Protein AF-A0A532DKD3-F1 (afdb_monomer)

pLDDT: mean 82.53, std 11.74, range [44.09, 94.5]

Mean predicted aligned error: 6.75 Å

Radius of gyration: 16.81 Å; Cα contacts (8 Å, |Δi|>4): 22; chains: 1; bounding box: 40×16×44 Å

Secondary structure (DSSP, 8-state):
-HHHHHHHHHHHHHHHHHHHHHHHHHHHHHHHH-HHHHHHHHHSHHHHHHHHHHHHHHHHHHHHHHHHHT---

Sequence (73 aa):
MKAKVQALSMEAKASAVIIGALPFVVAFLVYLTSPNYIMPLFITSTGHLILGCSGIWMSMGVLVMRKMMNFEV

Structure (mmCIF, N/CA/C/O backbone):
data_AF-A0A532DKD3-F1
#
_entry.id   AF-A0A532DKD3-F1
#
loop_
_atom_site.group_PDB
_atom_site.id
_atom_site.type_symbol
_atom_site.label_atom_id
_atom_site.label_alt_id
_atom_site.label_comp_id
_atom_site.label_asym_id
_atom_site.label_entity_id
_atom_site.label_seq_id
_atom_site.pdbx_PDB_ins_code
_atom_site.Cartn_x
_atom_site.Cartn_y
_atom_site.Cartn_z
_atom_site.occupancy
_atom_site.B_iso_or_equiv
_atom_site.auth_seq_id
_atom_site.auth_comp_id
_atom_site.auth_asym_id
_atom_site.auth_atom_id
_atom_site.pdbx_PDB_model_num
ATOM 1 N N . MET A 1 1 ? -25.985 4.793 26.772 1.00 61.59 1 MET A N 1
ATOM 2 C CA . MET A 1 1 ? -24.509 4.640 26.761 1.00 61.59 1 MET A CA 1
ATOM 3 C C . MET A 1 1 ? -24.022 3.710 25.642 1.00 61.59 1 MET A C 1
ATOM 5 O O . MET A 1 1 ? -23.253 4.191 24.823 1.00 61.59 1 MET A O 1
ATOM 9 N N . LYS A 1 2 ? -24.513 2.459 25.506 1.00 60.53 2 LYS A N 1
ATOM 10 C CA . LYS A 1 2 ? -24.130 1.528 24.408 1.00 60.53 2 LYS A CA 1
ATOM 11 C C . LYS A 1 2 ? -24.243 2.110 22.988 1.00 60.53 2 LYS A C 1
ATOM 13 O O . LYS A 1 2 ? -23.280 2.045 22.241 1.00 60.53 2 LYS A O 1
ATOM 18 N N . ALA A 1 3 ? -25.363 2.755 22.644 1.00 66.06 3 ALA A N 1
ATOM 19 C CA . ALA A 1 3 ? -25.547 3.367 21.320 1.00 66.06 3 ALA A CA 1
ATOM 20 C C . ALA A 1 3 ? -24.543 4.501 21.021 1.00 66.06 3 ALA A C 1
ATOM 22 O O . ALA A 1 3 ? -24.134 4.682 19.882 1.00 66.06 3 ALA A O 1
ATOM 23 N N . LYS A 1 4 ? -24.096 5.234 22.053 1.00 62.09 4 LYS A N 1
ATOM 24 C CA . LYS A 1 4 ? -23.121 6.329 21.921 1.00 62.09 4 LYS A CA 1
ATOM 25 C C . LYS A 1 4 ? -21.702 5.794 21.697 1.00 62.09 4 LYS A C 1
ATOM 27 O O . LYS A 1 4 ? -20.979 6.317 20.862 1.00 62.09 4 LYS A O 1
ATOM 32 N N . VAL A 1 5 ? -21.335 4.713 22.391 1.00 64.62 5 VAL A N 1
ATOM 33 C CA . VAL A 1 5 ? -20.063 3.993 22.184 1.00 64.62 5 VAL A CA 1
ATOM 34 C C . VAL A 1 5 ? -20.026 3.332 20.803 1.00 64.62 5 VAL A C 1
ATOM 36 O O . VAL A 1 5 ? -19.012 3.385 20.114 1.00 64.62 5 VAL A O 1
ATOM 39 N N . GLN A 1 6 ? -21.150 2.770 20.357 1.00 64.94 6 GLN A N 1
ATOM 40 C CA . GLN A 1 6 ? -21.264 2.169 19.032 1.00 64.94 6 GLN A CA 1
ATOM 41 C C . GLN A 1 6 ? -21.181 3.221 17.915 1.00 64.94 6 GLN A C 1
ATOM 43 O O . GLN A 1 6 ? -20.484 2.992 16.933 1.00 64.94 6 GLN A O 1
ATOM 48 N N . ALA A 1 7 ? -21.806 4.392 18.086 1.00 67.69 7 ALA A N 1
ATOM 49 C CA . ALA A 1 7 ? -21.687 5.507 17.145 1.00 67.69 7 ALA A CA 1
ATOM 50 C C . ALA A 1 7 ? -20.236 6.009 17.016 1.00 67.69 7 ALA A C 1
ATOM 52 O O . ALA A 1 7 ? -19.733 6.132 15.903 1.00 67.69 7 ALA A O 1
ATOM 53 N N . LEU A 1 8 ? -19.529 6.191 18.138 1.00 69.69 8 LEU A N 1
ATOM 54 C CA . LEU A 1 8 ? -18.113 6.589 18.137 1.00 69.69 8 LEU A CA 1
ATOM 55 C C . LEU A 1 8 ? -17.200 5.519 17.509 1.00 69.69 8 LEU A C 1
ATOM 57 O O . LEU A 1 8 ? -16.258 5.842 16.788 1.00 69.69 8 LEU A O 1
ATOM 61 N N . SER A 1 9 ? -17.497 4.232 17.725 1.00 69.38 9 SER A N 1
ATOM 62 C CA . SER A 1 9 ? -16.792 3.131 17.054 1.00 69.38 9 SER A CA 1
ATOM 63 C C . SER A 1 9 ? -17.000 3.170 15.534 1.00 69.38 9 SER A C 1
ATOM 65 O O . SER A 1 9 ? -16.053 2.944 14.784 1.00 69.38 9 SER A O 1
ATOM 67 N N . MET A 1 10 ? -18.203 3.505 15.056 1.00 74.56 10 MET A N 1
ATOM 68 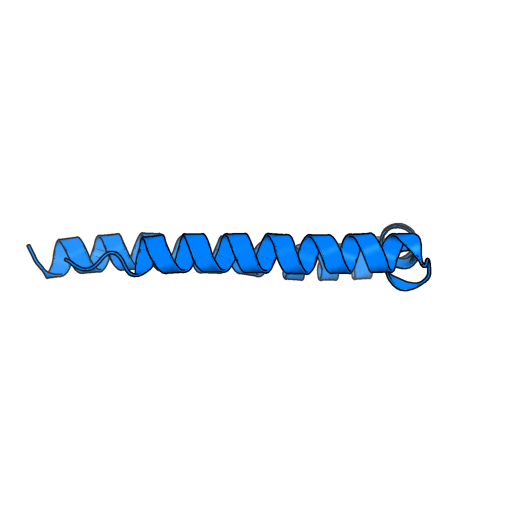C CA . MET A 1 10 ? -18.499 3.583 13.619 1.00 74.56 10 MET A CA 1
ATOM 69 C C . MET A 1 10 ? -17.729 4.700 12.902 1.00 74.56 10 MET A C 1
ATOM 71 O O . MET A 1 10 ? -17.260 4.478 11.786 1.00 74.56 10 MET A O 1
ATOM 75 N N . GLU A 1 11 ? -17.526 5.855 13.536 1.00 74.38 11 GLU A N 1
ATOM 76 C CA . GLU A 1 11 ? -16.713 6.949 12.975 1.00 74.38 11 GLU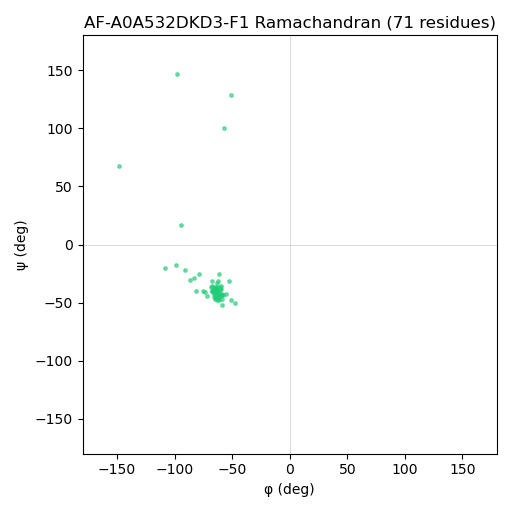 A CA 1
ATOM 77 C C . GLU A 1 11 ? -15.237 6.550 12.820 1.00 74.38 11 GLU A C 1
ATOM 79 O O . GLU A 1 11 ? -14.622 6.781 11.770 1.00 74.38 11 GLU A O 1
ATOM 84 N N . ALA A 1 12 ? -14.680 5.879 13.834 1.00 73.62 12 ALA A N 1
ATOM 85 C CA . ALA A 1 12 ? -13.313 5.365 13.792 1.00 73.62 12 ALA A CA 1
ATOM 86 C C . ALA A 1 12 ? -13.141 4.290 12.703 1.00 73.62 12 ALA A C 1
ATOM 88 O O . ALA A 1 12 ? -12.150 4.300 11.969 1.00 73.62 12 ALA A O 1
ATOM 89 N N . LYS A 1 13 ? -14.130 3.398 12.539 1.00 78.00 13 LYS A N 1
ATOM 90 C CA . LYS A 1 13 ? -14.127 2.383 11.472 1.00 78.00 13 LYS A CA 1
ATOM 91 C C . LYS A 1 13 ? -14.194 3.008 10.078 1.00 78.00 13 LYS A C 1
ATOM 93 O O . LYS A 1 13 ? -13.429 2.604 9.206 1.00 78.00 13 LYS A O 1
ATOM 98 N N . ALA A 1 14 ? -15.069 3.991 9.865 1.00 82.00 14 ALA A N 1
ATOM 99 C CA . ALA A 1 14 ? -15.186 4.674 8.577 1.00 82.00 14 ALA A CA 1
ATOM 100 C C . ALA A 1 14 ? -13.875 5.383 8.194 1.00 82.00 14 ALA A C 1
ATOM 102 O O . ALA A 1 14 ? -13.396 5.239 7.070 1.00 82.00 14 ALA A O 1
ATOM 103 N N . SER A 1 15 ? -13.246 6.064 9.155 1.00 83.06 15 SER A N 1
ATOM 104 C CA . SER A 1 15 ? -11.966 6.754 8.946 1.00 83.06 15 SER A CA 1
ATOM 105 C C . SER A 1 15 ? -10.836 5.783 8.586 1.00 83.06 15 SER A C 1
ATOM 107 O O . SER A 1 15 ? -10.074 6.037 7.654 1.00 83.06 15 SER A O 1
ATOM 109 N N . ALA A 1 16 ? -10.759 4.631 9.260 1.00 82.38 16 ALA A N 1
ATOM 110 C CA . ALA A 1 16 ? -9.766 3.600 8.958 1.00 82.38 16 ALA A CA 1
ATOM 111 C C . ALA A 1 16 ? -9.927 3.015 7.543 1.00 82.38 16 ALA A C 1
ATOM 113 O O . ALA A 1 16 ? -8.931 2.764 6.863 1.00 82.38 16 ALA A O 1
ATOM 114 N N . VAL A 1 17 ? -11.167 2.841 7.069 1.00 83.44 17 VAL A N 1
ATOM 115 C CA . VAL A 1 17 ? -11.443 2.378 5.697 1.00 83.44 17 VAL A CA 1
ATOM 116 C C . VAL A 1 17 ? -10.988 3.411 4.666 1.00 83.44 17 VAL A C 1
ATOM 118 O O . VAL A 1 17 ? -10.353 3.042 3.679 1.00 83.44 17 VAL A O 1
ATOM 121 N N . ILE A 1 18 ? -11.245 4.699 4.909 1.00 88.06 18 ILE A N 1
ATOM 122 C CA . ILE A 1 18 ? -10.802 5.785 4.021 1.00 88.06 18 ILE A CA 1
ATOM 123 C C . ILE A 1 18 ? -9.269 5.811 3.925 1.00 88.06 18 ILE A C 1
ATOM 125 O O . ILE A 1 18 ? -8.720 5.838 2.822 1.00 88.06 18 ILE A O 1
ATOM 129 N N . ILE A 1 19 ? -8.574 5.738 5.064 1.00 87.88 19 ILE A N 1
ATOM 130 C CA . ILE A 1 19 ? -7.103 5.716 5.119 1.00 87.88 19 ILE A CA 1
ATOM 131 C C . ILE A 1 19 ? -6.542 4.470 4.422 1.00 87.88 19 ILE A C 1
ATOM 133 O O . ILE A 1 19 ? -5.557 4.569 3.695 1.00 87.88 19 ILE A O 1
ATOM 137 N N . GLY A 1 20 ? -7.177 3.309 4.595 1.00 86.31 20 GLY A N 1
ATOM 138 C CA . GLY A 1 20 ? -6.764 2.071 3.932 1.00 86.31 20 GLY A CA 1
ATOM 139 C C . GLY A 1 20 ? -6.956 2.086 2.412 1.00 86.31 20 GLY A C 1
ATOM 140 O O . GLY A 1 20 ? -6.170 1.471 1.697 1.00 86.31 20 GLY A O 1
ATOM 141 N N . ALA A 1 21 ? -7.970 2.793 1.904 1.00 89.44 21 ALA A N 1
ATOM 142 C CA . ALA A 1 21 ? -8.265 2.874 0.471 1.00 89.44 21 ALA A CA 1
ATOM 143 C C . ALA A 1 21 ? -7.426 3.933 -0.271 1.00 89.44 21 ALA A C 1
ATOM 145 O O . ALA A 1 21 ? -7.138 3.775 -1.460 1.00 89.44 21 ALA A O 1
ATOM 146 N N . LEU A 1 22 ? -7.015 4.997 0.426 1.00 91.00 22 LEU A N 1
ATOM 147 C CA . LEU A 1 22 ? -6.265 6.135 -0.120 1.00 91.00 22 LEU A CA 1
ATOM 148 C C . LEU A 1 22 ? -5.058 5.745 -1.000 1.00 91.00 22 LEU A C 1
ATOM 150 O O . LEU A 1 22 ? -4.988 6.235 -2.127 1.00 91.00 22 LEU A O 1
ATOM 154 N N . PRO A 1 23 ? -4.140 4.855 -0.571 1.00 88.69 23 PRO A N 1
ATOM 155 C CA . PRO A 1 23 ? -2.961 4.489 -1.359 1.00 88.69 23 PRO A CA 1
ATOM 156 C C . PRO A 1 23 ? -3.311 3.888 -2.724 1.00 88.69 23 PRO A C 1
ATOM 158 O O .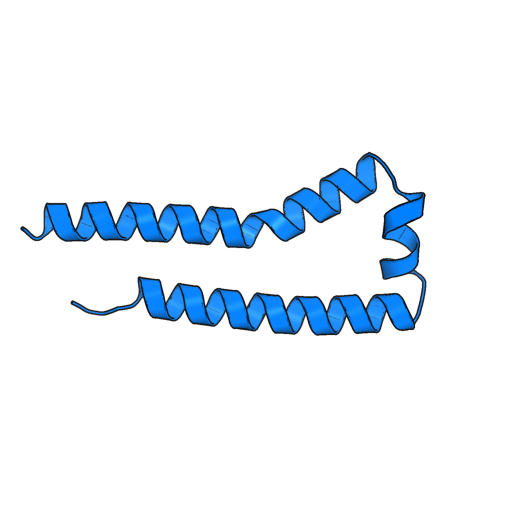 PRO A 1 23 ? -2.662 4.195 -3.721 1.00 88.69 23 PRO A O 1
ATOM 161 N N . PHE A 1 24 ? -4.368 3.074 -2.786 1.00 90.25 24 PHE A N 1
ATOM 162 C CA . PHE A 1 24 ? -4.819 2.434 -4.022 1.00 90.25 24 PHE A CA 1
ATOM 163 C C . PHE A 1 24 ? -5.454 3.437 -4.980 1.00 90.25 24 PHE A C 1
ATOM 165 O O . PHE A 1 24 ? -5.149 3.434 -6.172 1.00 90.25 24 PHE A O 1
ATOM 172 N N . VAL A 1 25 ? -6.310 4.318 -4.455 1.00 93.75 25 VAL A N 1
ATOM 173 C CA . VAL A 1 25 ? -6.957 5.369 -5.251 1.00 93.75 25 VAL A CA 1
ATOM 174 C C . VAL A 1 25 ? -5.909 6.333 -5.798 1.00 93.75 25 VAL A C 1
ATOM 176 O O . VAL A 1 25 ? -5.932 6.651 -6.984 1.00 93.75 25 VAL A O 1
ATOM 179 N N . VAL A 1 26 ? -4.954 6.756 -4.966 1.00 92.50 26 VAL A N 1
ATOM 180 C CA . VAL A 1 26 ? -3.862 7.643 -5.385 1.00 92.50 26 VAL A CA 1
ATOM 181 C C . VAL A 1 26 ? -2.984 6.965 -6.434 1.00 92.50 26 VAL A C 1
ATOM 183 O O . VAL A 1 26 ? -2.720 7.573 -7.467 1.00 92.50 26 VAL A O 1
ATOM 186 N N . ALA A 1 27 ? -2.587 5.705 -6.237 1.00 90.38 27 ALA A N 1
ATOM 187 C CA . ALA A 1 27 ? -1.805 4.970 -7.232 1.00 90.38 27 ALA A CA 1
ATOM 188 C C . ALA A 1 27 ? -2.537 4.874 -8.581 1.00 90.38 27 ALA A C 1
ATOM 190 O O . ALA A 1 27 ? -1.934 5.108 -9.628 1.00 90.38 27 ALA A O 1
ATOM 191 N N . PHE A 1 28 ? -3.844 4.599 -8.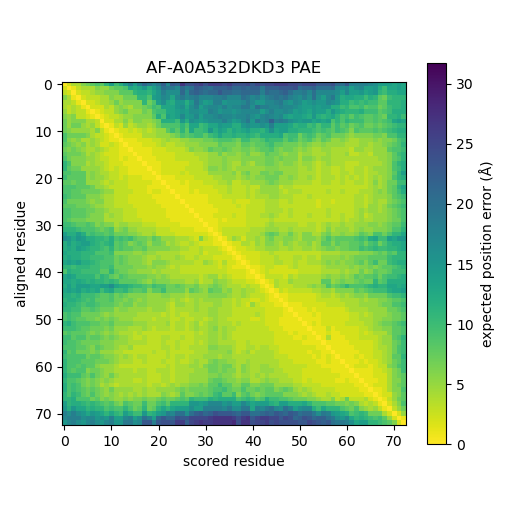563 1.00 91.75 28 PHE A N 1
ATOM 192 C CA . PHE A 1 28 ? -4.665 4.543 -9.772 1.00 91.75 28 PHE A CA 1
ATOM 193 C C . PHE A 1 28 ? -4.789 5.910 -10.464 1.00 91.75 28 PHE A C 1
ATOM 195 O O . PHE A 1 28 ? -4.604 6.015 -11.676 1.00 91.75 28 PHE A O 1
ATOM 202 N N . LEU A 1 29 ? -5.043 6.978 -9.704 1.00 94.50 29 LEU A N 1
ATOM 203 C CA . LEU A 1 29 ? -5.124 8.337 -10.247 1.00 94.50 29 LEU A CA 1
ATOM 204 C C . LEU A 1 29 ? -3.790 8.796 -10.842 1.00 94.50 29 LEU A C 1
ATOM 206 O O . LEU A 1 29 ? -3.774 9.382 -11.923 1.00 94.50 29 LEU A O 1
ATOM 210 N N . VAL A 1 30 ? -2.670 8.510 -10.176 1.00 92.44 30 VAL A N 1
ATOM 211 C CA . VAL A 1 30 ? -1.326 8.842 -10.674 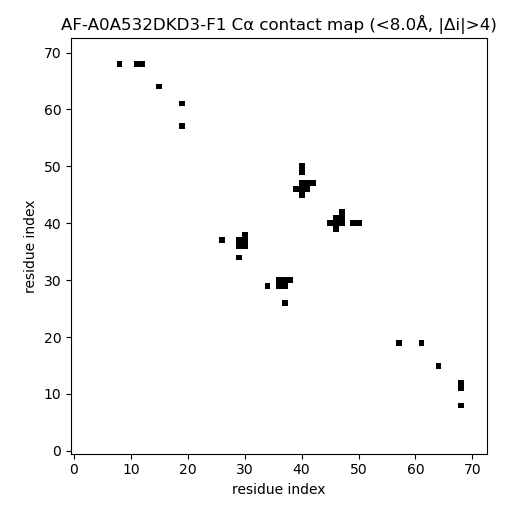1.00 92.44 30 VAL A CA 1
ATOM 212 C C . VAL A 1 30 ? -0.991 8.020 -11.919 1.00 92.44 30 VAL A C 1
ATOM 214 O O . VAL A 1 30 ? -0.397 8.552 -12.852 1.00 92.44 30 VAL A O 1
ATOM 217 N N . TYR A 1 31 ? -1.436 6.764 -11.992 1.00 89.50 31 TYR A N 1
ATOM 218 C CA . TYR A 1 31 ? -1.310 5.951 -13.201 1.00 89.50 31 TYR A CA 1
ATOM 219 C C . TYR A 1 31 ? -2.049 6.556 -14.402 1.00 89.50 31 TYR A C 1
ATOM 221 O O . TYR A 1 31 ? -1.486 6.607 -15.494 1.00 89.50 31 TYR A O 1
ATOM 229 N N . LEU A 1 32 ? -3.267 7.073 -14.204 1.00 92.50 32 LEU A N 1
ATOM 230 C CA . LEU A 1 32 ? -4.041 7.716 -15.272 1.00 92.50 32 LEU A CA 1
ATOM 231 C C . LEU A 1 32 ? -3.507 9.101 -15.661 1.00 92.50 32 LEU A C 1
ATOM 233 O O . LEU A 1 32 ? -3.494 9.452 -16.838 1.00 92.50 32 LEU A O 1
ATOM 237 N N . THR A 1 33 ? -3.095 9.905 -14.681 1.00 94.12 33 THR A N 1
ATOM 238 C CA . THR A 1 33 ? -2.692 11.305 -14.905 1.00 94.12 33 THR A CA 1
ATOM 239 C C . THR A 1 33 ? -1.225 11.460 -15.293 1.00 94.12 33 THR A C 1
ATOM 241 O O . THR A 1 33 ? -0.874 12.405 -15.994 1.00 94.12 33 THR A O 1
ATOM 244 N N . SER A 1 34 ? -0.339 10.577 -14.831 1.00 91.81 34 SER A N 1
ATOM 245 C CA . SER A 1 34 ? 1.114 10.674 -15.022 1.00 91.81 34 SER A CA 1
ATOM 246 C C . SER A 1 34 ? 1.761 9.281 -15.104 1.00 91.81 34 SER A C 1
ATOM 248 O O . SER A 1 34 ? 2.558 8.905 -14.237 1.00 91.81 34 SER A O 1
ATOM 250 N N . PRO A 1 35 ? 1.478 8.503 -16.168 1.00 85.12 35 PRO A N 1
ATOM 251 C CA . PRO A 1 35 ? 1.960 7.125 -16.305 1.00 85.12 35 PRO A CA 1
ATOM 252 C C . PRO A 1 35 ? 3.491 7.021 -16.291 1.00 85.12 35 PRO A C 1
ATOM 254 O O . PRO A 1 35 ? 4.040 6.112 -15.674 1.00 85.12 35 PRO A O 1
ATOM 257 N N . ASN A 1 36 ? 4.195 7.998 -16.872 1.00 87.62 36 ASN A N 1
ATOM 258 C CA . ASN A 1 36 ? 5.663 8.031 -16.889 1.00 87.62 36 ASN A CA 1
ATOM 259 C C . ASN A 1 36 ? 6.294 8.091 -15.485 1.00 87.62 36 ASN A C 1
ATOM 261 O O . ASN A 1 36 ? 7.427 7.652 -15.311 1.00 87.62 36 ASN A O 1
ATOM 265 N N . TYR A 1 37 ? 5.578 8.616 -14.485 1.00 86.88 37 TYR A N 1
ATOM 266 C CA . TYR A 1 37 ? 6.076 8.720 -13.113 1.00 86.88 37 TYR A CA 1
ATOM 267 C C . TYR A 1 37 ? 5.930 7.404 -12.338 1.00 86.88 37 TYR A C 1
ATOM 269 O O . TYR A 1 37 ? 6.835 7.019 -11.600 1.00 86.88 37 TYR A O 1
ATOM 277 N N . ILE A 1 38 ? 4.812 6.692 -12.516 1.00 87.19 38 ILE A N 1
ATOM 278 C CA . ILE A 1 38 ? 4.529 5.458 -11.765 1.00 87.19 38 ILE A CA 1
ATOM 279 C C . ILE A 1 38 ? 5.042 4.195 -12.469 1.00 87.19 38 ILE A C 1
ATOM 281 O O . ILE A 1 38 ? 5.282 3.182 -11.819 1.00 87.19 38 ILE A O 1
ATOM 285 N N . MET A 1 39 ? 5.251 4.228 -13.789 1.00 87.94 39 MET A N 1
ATOM 286 C CA . MET A 1 39 ? 5.756 3.082 -14.552 1.00 87.94 39 MET A CA 1
ATOM 287 C C . MET A 1 39 ? 7.089 2.508 -14.041 1.00 87.94 39 MET A C 1
ATOM 289 O O . MET A 1 39 ? 7.171 1.283 -13.945 1.00 87.94 39 MET A O 1
ATOM 293 N N . PRO A 1 40 ? 8.109 3.309 -13.656 1.00 89.00 40 PRO A N 1
ATOM 294 C CA . PRO A 1 40 ? 9.352 2.800 -13.067 1.00 89.00 40 PRO A CA 1
ATOM 295 C C . PRO A 1 40 ? 9.127 1.883 -11.863 1.00 89.00 40 PRO A C 1
ATOM 297 O O . PRO A 1 40 ? 9.884 0.933 -11.666 1.00 89.00 40 PRO A O 1
ATOM 300 N N . LEU A 1 41 ? 8.060 2.122 -11.096 1.00 86.25 41 LEU A N 1
ATOM 301 C CA . LEU A 1 41 ? 7.671 1.292 -9.960 1.00 86.25 41 LEU A CA 1
ATOM 302 C C . LEU A 1 41 ? 7.304 -0.143 -10.388 1.00 86.25 41 LEU A C 1
ATOM 304 O O . LEU A 1 41 ? 7.592 -1.081 -9.654 1.00 86.25 41 LEU A O 1
ATOM 308 N N . PHE A 1 42 ? 6.733 -0.316 -11.586 1.00 84.12 42 PHE A N 1
ATOM 309 C CA . PHE A 1 42 ? 6.272 -1.604 -12.124 1.00 84.12 42 PHE A CA 1
ATOM 310 C C . PHE A 1 42 ? 7.248 -2.281 -13.092 1.00 84.12 42 PHE A C 1
ATOM 312 O O . PHE A 1 42 ? 7.094 -3.465 -13.361 1.00 84.12 42 PHE A O 1
ATOM 319 N N . ILE A 1 43 ? 8.219 -1.561 -13.659 1.00 87.19 43 ILE A N 1
ATOM 320 C CA . ILE A 1 43 ? 9.141 -2.123 -14.669 1.00 87.19 43 ILE A CA 1
ATOM 321 C C . ILE A 1 43 ? 10.563 -2.333 -14.144 1.00 87.19 43 ILE A C 1
ATOM 323 O O . ILE A 1 43 ? 11.316 -3.112 -14.722 1.00 87.19 43 ILE A O 1
ATOM 327 N N . THR A 1 44 ? 10.958 -1.654 -13.063 1.00 90.50 44 THR A N 1
ATOM 328 C CA . THR A 1 44 ? 12.316 -1.774 -12.508 1.00 90.50 44 THR A CA 1
ATOM 329 C C . THR A 1 44 ? 12.355 -2.751 -11.337 1.00 90.50 44 THR A C 1
ATOM 331 O O . THR A 1 44 ? 11.411 -2.834 -10.548 1.00 90.50 44 THR A O 1
ATOM 334 N N . SER A 1 45 ? 13.464 -3.476 -11.173 1.00 87.88 45 SER A N 1
ATOM 335 C CA . SER A 1 45 ? 13.656 -4.394 -10.037 1.00 87.88 45 SER A CA 1
ATOM 336 C C . SER A 1 45 ? 13.604 -3.664 -8.690 1.00 87.88 45 SER A C 1
ATOM 338 O O . SER A 1 45 ? 13.041 -4.172 -7.722 1.00 87.88 45 SER A O 1
ATOM 340 N N . THR A 1 46 ? 14.127 -2.435 -8.635 1.00 89.81 46 THR A N 1
ATOM 341 C CA . THR A 1 46 ? 14.061 -1.573 -7.446 1.00 89.81 46 THR A CA 1
ATOM 342 C C . THR A 1 46 ? 12.624 -1.147 -7.138 1.00 89.81 46 THR A C 1
ATOM 344 O O . THR A 1 46 ? 12.220 -1.149 -5.978 1.00 89.81 46 THR A O 1
ATOM 347 N N . GLY A 1 47 ? 11.828 -0.840 -8.167 1.00 88.25 47 GLY A N 1
ATOM 348 C CA . GLY A 1 47 ? 10.409 -0.510 -8.035 1.00 88.25 47 GLY A CA 1
ATOM 349 C C . GLY A 1 47 ? 9.590 -1.641 -7.414 1.00 88.25 47 GLY A C 1
ATOM 350 O O . GLY A 1 47 ? 8.831 -1.403 -6.476 1.00 88.25 47 GLY A O 1
ATOM 351 N N . HIS A 1 48 ? 9.824 -2.884 -7.844 1.00 90.25 48 HIS A N 1
ATOM 352 C CA . HIS A 1 48 ? 9.170 -4.064 -7.268 1.00 90.25 48 HIS A CA 1
ATOM 353 C C . HIS A 1 48 ? 9.522 -4.277 -5.793 1.00 90.25 48 HIS A C 1
ATOM 355 O O . HIS A 1 48 ? 8.643 -4.613 -5.000 1.00 90.25 48 HIS A O 1
ATOM 361 N N . LEU A 1 49 ? 10.783 -4.055 -5.402 1.00 93.00 49 LEU A N 1
ATOM 362 C CA . LEU A 1 49 ? 11.187 -4.111 -3.993 1.00 93.00 49 LEU A CA 1
ATOM 363 C C . LEU A 1 49 ? 10.465 -3.053 -3.156 1.00 93.00 49 LEU A C 1
ATOM 365 O O . LEU A 1 49 ? 9.963 -3.362 -2.078 1.00 93.00 49 LEU A O 1
ATOM 369 N N . ILE A 1 50 ? 10.371 -1.821 -3.661 1.00 91.38 50 ILE A N 1
ATOM 370 C CA . ILE A 1 50 ? 9.664 -0.728 -2.982 1.00 91.38 50 ILE A CA 1
ATOM 371 C C . ILE A 1 50 ? 8.171 -1.045 -2.869 1.00 91.38 50 ILE A C 1
ATOM 373 O O . ILE A 1 50 ? 7.604 -0.887 -1.789 1.00 91.38 50 ILE A O 1
ATOM 377 N N . LEU A 1 51 ? 7.546 -1.549 -3.937 1.00 90.12 51 LEU A N 1
ATOM 378 C CA . LEU A 1 51 ? 6.154 -2.001 -3.920 1.00 90.12 51 LEU A CA 1
ATOM 379 C C . LEU A 1 51 ? 5.942 -3.113 -2.888 1.00 90.12 51 LEU A C 1
ATOM 381 O O . LEU A 1 51 ? 5.027 -3.011 -2.072 1.00 90.12 51 LEU A O 1
ATOM 385 N N . GLY A 1 52 ? 6.820 -4.117 -2.852 1.00 91.12 52 GLY A N 1
ATOM 386 C CA . GLY A 1 52 ? 6.785 -5.189 -1.858 1.00 91.12 52 GLY A CA 1
ATOM 387 C C . GLY A 1 52 ? 6.895 -4.667 -0.423 1.00 91.12 52 GLY A C 1
ATOM 388 O O . GLY A 1 52 ? 6.027 -4.947 0.406 1.00 91.12 52 GLY A O 1
ATOM 389 N N . CYS A 1 53 ? 7.905 -3.839 -0.138 1.00 94.12 53 CYS A N 1
ATOM 390 C CA . CYS A 1 53 ? 8.079 -3.192 1.165 1.00 94.12 53 CYS A CA 1
ATOM 391 C C . CYS A 1 53 ? 6.862 -2.339 1.548 1.00 94.12 53 CYS A C 1
ATOM 393 O O . CYS A 1 53 ? 6.386 -2.424 2.680 1.00 94.12 53 CYS A O 1
ATOM 395 N N . SER A 1 54 ? 6.320 -1.559 0.610 1.00 90.56 54 SER A N 1
ATOM 396 C CA . SER A 1 54 ? 5.135 -0.728 0.843 1.00 90.56 54 SER A CA 1
ATOM 397 C C . SER A 1 54 ? 3.888 -1.565 1.134 1.00 90.56 54 SER A C 1
ATOM 399 O O . SER A 1 54 ? 3.118 -1.217 2.025 1.00 90.56 54 SER A O 1
ATOM 401 N N . GLY A 1 55 ? 3.717 -2.707 0.462 1.00 91.31 55 GLY A N 1
ATOM 402 C CA . GLY A 1 55 ? 2.597 -3.616 0.690 1.00 91.31 55 GLY A CA 1
ATOM 403 C C . GLY A 1 55 ? 2.667 -4.274 2.066 1.00 91.31 55 GLY A C 1
ATOM 404 O O . GLY A 1 55 ? 1.654 -4.356 2.767 1.00 91.31 55 GLY A O 1
ATOM 405 N N . ILE A 1 56 ? 3.867 -4.669 2.500 1.00 94.00 56 ILE A N 1
ATOM 406 C CA . ILE A 1 56 ? 4.105 -5.173 3.860 1.00 94.00 56 ILE A CA 1
ATOM 407 C C . ILE A 1 56 ? 3.812 -4.074 4.888 1.00 94.00 56 ILE A C 1
ATOM 409 O O . ILE A 1 56 ? 3.080 -4.312 5.849 1.00 94.00 56 ILE A O 1
ATOM 413 N N . TRP A 1 57 ? 4.326 -2.861 4.669 1.00 92.25 57 TRP A N 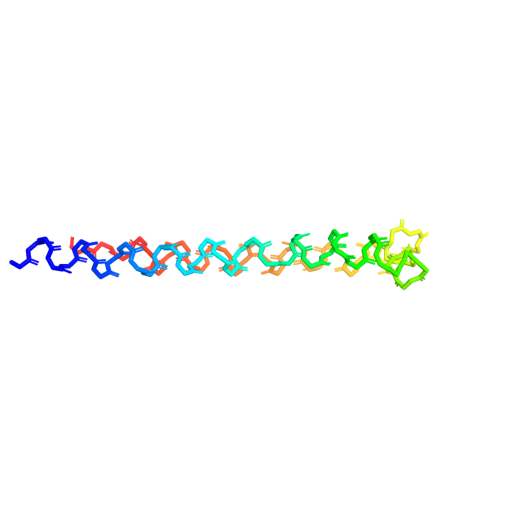1
ATOM 414 C CA . TRP A 1 57 ? 4.117 -1.724 5.567 1.00 92.25 57 TRP A CA 1
ATOM 415 C C . TRP A 1 57 ? 2.635 -1.360 5.702 1.00 92.25 57 TRP A C 1
ATOM 417 O O . TRP A 1 57 ? 2.127 -1.162 6.806 1.00 92.25 57 TRP A O 1
ATOM 427 N N . MET A 1 58 ? 1.913 -1.343 4.583 1.00 90.50 58 MET A N 1
ATOM 428 C CA . MET A 1 58 ? 0.482 -1.068 4.547 1.00 90.50 58 MET A CA 1
ATOM 429 C C . MET A 1 58 ? -0.320 -2.172 5.239 1.00 90.50 58 MET A C 1
ATOM 431 O O . MET A 1 58 ? -1.224 -1.871 6.016 1.00 90.50 58 MET A O 1
ATOM 435 N N . SER A 1 59 ? 0.049 -3.440 5.039 1.00 88.94 59 SE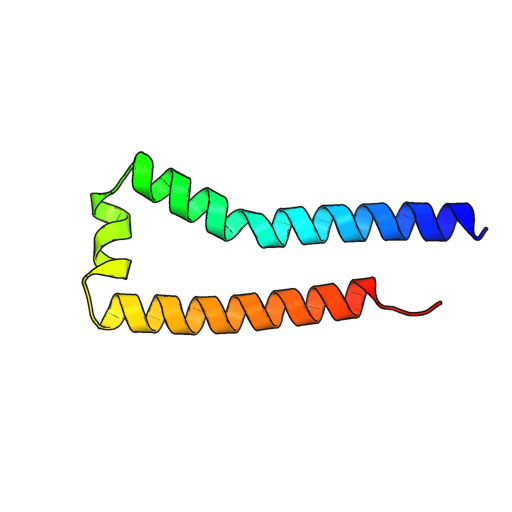R A N 1
ATOM 436 C CA . SER A 1 59 ? -0.561 -4.568 5.753 1.00 88.94 59 SER A CA 1
ATOM 437 C C . SER A 1 59 ? -0.375 -4.426 7.263 1.00 88.94 59 SER A C 1
ATOM 439 O O . SER A 1 59 ? -1.327 -4.589 8.024 1.00 88.94 59 SER A O 1
ATOM 441 N N . MET A 1 60 ? 0.825 -4.042 7.703 1.00 91.12 60 MET A N 1
ATOM 442 C CA . MET A 1 60 ? 1.123 -3.782 9.111 1.00 91.12 60 MET A CA 1
ATOM 443 C C . MET A 1 60 ? 0.267 -2.631 9.665 1.00 91.12 60 MET A C 1
ATOM 445 O O . MET A 1 60 ? -0.343 -2.773 10.725 1.00 91.12 60 MET A O 1
ATOM 449 N N . GLY A 1 61 ? 0.133 -1.531 8.918 1.00 87.69 61 GLY A N 1
ATOM 450 C CA . GLY A 1 61 ? -0.734 -0.405 9.280 1.00 87.69 61 GLY A CA 1
ATOM 451 C C . GLY A 1 61 ? -2.213 -0.792 9.393 1.00 87.69 61 GLY A C 1
ATOM 452 O O . GLY A 1 61 ? -2.876 -0.431 10.366 1.00 87.69 61 GLY A O 1
ATOM 453 N N . VAL A 1 62 ? -2.727 -1.592 8.454 1.00 85.62 62 VAL A N 1
ATOM 454 C CA . VAL A 1 62 ? -4.108 -2.103 8.493 1.00 85.62 62 VAL A CA 1
ATOM 455 C C . VAL A 1 62 ? -4.326 -3.032 9.688 1.00 85.62 62 VAL A C 1
ATOM 457 O O . VAL A 1 62 ? -5.366 -2.945 10.340 1.00 85.62 62 VAL A O 1
ATOM 460 N N . LEU A 1 63 ? -3.355 -3.882 10.035 1.00 86.56 63 LEU A N 1
ATOM 461 C CA . LEU A 1 63 ? -3.431 -4.731 11.230 1.00 86.56 63 LEU A CA 1
ATOM 462 C C . LEU A 1 63 ? -3.486 -3.903 12.522 1.00 86.56 63 LEU A C 1
ATOM 464 O O . LEU A 1 63 ? -4.263 -4.231 13.422 1.00 86.56 63 LEU A O 1
ATOM 468 N N . VAL A 1 64 ? -2.719 -2.813 12.605 1.00 86.44 64 VAL A N 1
ATOM 469 C CA . VAL A 1 64 ? -2.764 -1.885 13.747 1.00 86.44 64 VAL A CA 1
ATOM 470 C C . VAL A 1 64 ? -4.122 -1.184 13.829 1.00 86.44 64 VAL A C 1
ATOM 472 O O . VAL A 1 64 ? -4.743 -1.199 14.892 1.00 86.44 64 VAL A O 1
ATOM 475 N N . MET A 1 65 ? -4.639 -0.654 12.714 1.00 83.50 65 MET A N 1
ATOM 476 C CA . MET A 1 65 ? -5.974 -0.039 12.671 1.00 83.50 65 MET A CA 1
ATOM 477 C C . MET A 1 65 ? -7.075 -1.039 13.041 1.00 83.50 65 MET A C 1
ATOM 479 O O . MET A 1 65 ? -7.988 -0.713 13.800 1.00 83.50 65 MET A O 1
ATOM 483 N N . ARG A 1 66 ? -6.954 -2.293 12.588 1.00 78.81 66 ARG A N 1
ATOM 484 C CA . ARG A 1 66 ? -7.862 -3.375 12.979 1.00 78.81 66 ARG A CA 1
ATOM 485 C C . ARG A 1 66 ? -7.809 -3.621 14.483 1.00 78.81 66 ARG A C 1
ATOM 487 O O . ARG A 1 66 ? -8.863 -3.749 15.093 1.00 78.81 66 ARG A O 1
ATOM 494 N N . LYS A 1 67 ? -6.621 -3.640 15.095 1.00 77.25 67 LYS A N 1
ATOM 495 C CA . LYS A 1 67 ? -6.465 -3.790 16.550 1.00 77.25 67 LYS A CA 1
ATOM 496 C C . LYS A 1 67 ? -7.086 -2.616 17.317 1.00 77.25 67 LYS A C 1
ATOM 498 O O . LYS A 1 67 ? -7.704 -2.841 18.349 1.00 77.25 67 LYS A O 1
ATOM 503 N N . MET A 1 68 ? -6.997 -1.395 16.781 1.00 73.38 68 MET A N 1
ATOM 504 C CA . MET A 1 68 ? -7.645 -0.207 17.351 1.00 73.38 68 MET A CA 1
ATOM 505 C C . MET A 1 68 ? -9.183 -0.245 17.250 1.00 73.38 68 MET A C 1
ATOM 507 O O . MET A 1 68 ? -9.885 0.204 18.149 1.00 73.38 68 MET A O 1
ATOM 511 N N . MET A 1 69 ? -9.735 -0.791 16.167 1.00 67.75 69 MET A N 1
ATOM 512 C CA . MET A 1 69 ? -11.191 -0.932 15.994 1.00 67.75 69 MET A CA 1
ATOM 513 C C . MET A 1 69 ? -11.779 -2.118 16.761 1.00 67.75 69 MET A C 1
ATOM 515 O O . MET A 1 69 ? -12.975 -2.127 17.051 1.00 67.75 69 MET A O 1
ATOM 519 N N . ASN A 1 70 ? -10.952 -3.129 17.026 1.00 64.06 70 ASN A N 1
ATOM 520 C CA . ASN A 1 70 ? -11.306 -4.334 17.764 1.00 64.06 70 ASN A CA 1
ATOM 521 C C . ASN A 1 70 ? -10.962 -4.212 19.253 1.00 64.06 70 ASN A C 1
ATOM 523 O O . ASN A 1 70 ? -10.885 -5.239 19.920 1.00 64.06 70 ASN A O 1
ATOM 527 N N . PHE A 1 71 ? -10.737 -2.988 19.761 1.00 52.81 71 PHE A N 1
ATOM 528 C CA . PHE A 1 71 ? -10.788 -2.738 21.198 1.00 52.81 71 PHE A CA 1
ATOM 529 C C . PHE A 1 71 ? -12.173 -3.166 21.680 1.00 52.81 71 PHE A C 1
ATOM 531 O O . PHE A 1 71 ? -13.175 -2.481 21.462 1.00 52.81 71 PHE A O 1
ATOM 538 N N . GLU A 1 72 ? -12.199 -4.365 22.257 1.00 44.09 72 GLU A N 1
ATOM 539 C CA . GLU A 1 72 ? -13.280 -4.867 23.080 1.00 44.09 72 GLU A CA 1
ATOM 540 C C . GLU A 1 72 ? -13.592 -3.811 24.139 1.00 44.09 72 GLU A C 1
ATOM 542 O O . GLU A 1 72 ? -12.701 -3.292 24.817 1.00 44.09 72 GLU A O 1
ATOM 547 N N . VAL A 1 73 ? -14.875 -3.477 24.222 1.00 47.47 73 VAL A N 1
ATOM 548 C CA . VAL A 1 73 ? -15.486 -2.996 25.459 1.00 47.47 73 VAL A CA 1
ATOM 549 C C . VAL A 1 73 ? -15.946 -4.223 26.218 1.00 47.47 73 VAL A C 1
ATOM 551 O O . VAL A 1 73 ? -16.581 -5.079 25.557 1.00 47.47 73 VAL A O 1
#

Solvent-accessible surface area (backbone atoms only — not comparable to full-atom values): 4136 Å² total; per-residue (Å²): 108,70,70,59,56,52,52,56,49,49,54,55,49,53,52,50,52,53,63,67,45,44,64,59,53,50,52,52,50,41,43,75,76,39,43,84,73,50,43,52,41,78,74,35,76,68,23,46,51,51,51,52,53,49,51,53,51,49,51,52,51,51,53,51,52,47,54,66,70,61,60,78,128

Foldseek 3Di:
DVVVVVVVLVVLVVVLVCVLCVVVVVLVVCCVPPVVVLVCLVPPPVSVVVVVVVVVVSVVVSVVSVVVSPPDD

=== Feature glossary ===
The record interleaves many kinds of information about one protein. Here is each kind framed as the question it answers.

Q: Are the domains correctly placed relative to each other?
A: Predicted aligned error is AlphaFold's pairwise confidence. Unlike pLDDT (per-residue), PAE is per-residue-pair and captures whether two parts of the structure are correctly placed relative to each other. Units are ångströms of expected positional error.

Q: Which residues are in helices, strands, or loops?
A: Eight-state secondary structure (DSSP): H is the canonical α-helix, G the tighter 3₁₀-helix, I the wider π-helix; E/B are β-structure, T and S are turns and bends, and '-' is everything else. DSSP derives these from the pattern of main-chain N–H···O=C hydrogen bonds, not from the sequence.

Q: What if only a Cα trace is available?
A: P-SEA three-state annotation labels each residue as helix, strand, or coil based purely on the geometry of the Cα trace. It serves as a fallback when the full backbone (and thus DSSP) is unavailable.

Q: What are the backbone torsion angles?
A: φ (phi) and ψ (psi) are the two rotatable backbone dihedrals per residue: φ is the C(i-1)–N–Cα–C torsion, ψ is the N–Cα–C–N(i+1) torsion, both in degrees on (−180°, 180°]. α-helical residues cluster near (−60°, −45°); β-strand residues near (−120°, +130°). A Ramachandran plot is simply a scatter of (φ, ψ) for every residue.

Q: What known structures does this most resemble?
A: Structural nearest neighbors (via Foldseek easy-search vs the PDB). Reported per hit: target PDB id, E-value, and alignment TM-score. A TM-score above ~0.5 is the conventional threshold for 'same fold'.

Q: What family and function is it annotated with?
A: Database cross-references. InterPro integrates a dozen domain/family signature databases into unified entries with residue-range hits. GO terms attach function/process/location labels with evidence codes. CATH codes position the fold in a four-level structural taxonomy. Organism is the NCBI-taxonomy species name.

Q: Which residues are buried vs exposed?
A: Solvent accessibility: the surface area of each residue that a 1.4 Å water probe can touch, in Å². When only backbone atoms are present the absolute values are lower than full-atom SASA (side chains contribute most of the area) and are flagged as backbone-only.

Q: What do the diagnostic plots show?
A: Three diagnostic plots accompany the record. The Cα contact map visualizes the tertiary structure as a 2D adjacency matrix (8 Å cutoff, sequence-local contacts suppressed). The Ramachandran plot shows the distribution of backbone (φ, ψ) torsions, with points in the α and β basins reflecting secondary structure content. The PAE plot shows AlphaFold's inter-residue confidence as a color matrix.

Q: What is the amino-acid chain?
A: The amino-acid sequence is the protein's primary structure: the linear order of residues from the N-terminus to the C-terminus, written in one-letter code. Everything else here — the 3D coordinates, the secondary structure, the domain annotations — is ultimately a consequence of this string.

Q: What do the rendered images show?
A: The six renders are orthographic views along the three Cartesian axes in both directions. Representation (cartoon, sticks, or surface) and color scheme (sequence-rainbow or by-chain) vary across proteins so the training set covers all the common visualization conventions.

Q: Where is each backbone atom in 3D?
A: The mmCIF table is the protein's shape written out atom by atom. For each backbone N, 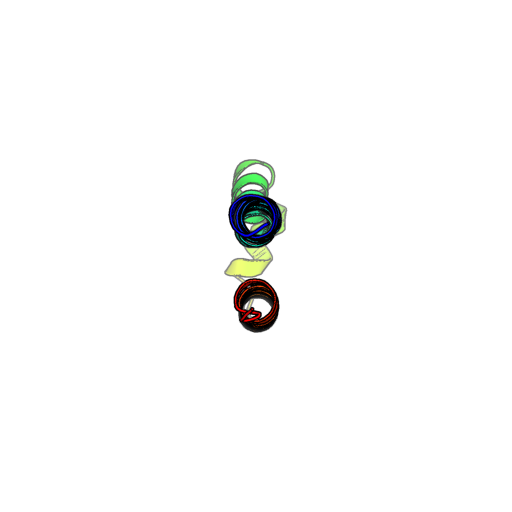Cα, C, and carbonyl O, it records an (x, y, z) coordinate triple in Å plus the residue type, chain letter, and residue number.

Q: How mobile is each atom in the crystal?
A: For experimental (PDB) structures, the B-factor (temperature factor) quantifies the positional spread of each atom in the crystal — a combination of thermal vibration and static disorder — in units of Å². High B-factors mark flexible loops or poorly resolved regions; low B-factors mark the rigid, well-ordered core.

Q: How big and how compact is the whole molecule?
A: Three whole-structure scalars: the radius of gyration (RMS distance of Cα from centroid, in Å), the count of Cα–Cα contacts (pairs closer than 8 Å and separated by more than four residues in sequence — i.e. tertiary, not local, contacts), and the boundin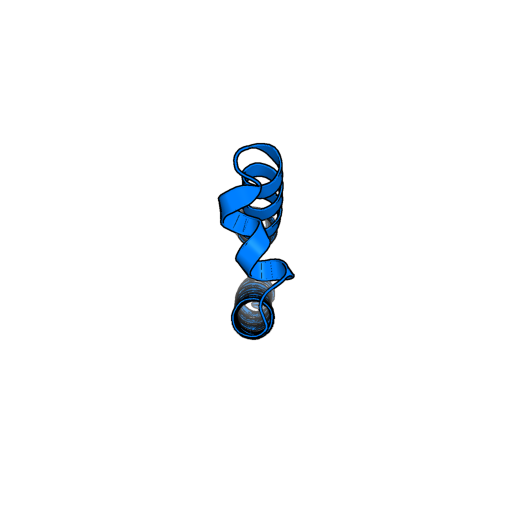g-box dimensions. Together they distinguish compact globular folds from extended fibres or disordered chains.

Q: What does the local fold look like, residue by residue?
A: A 3Di character summarizes, for each residue, the relative orientation of the Cα frame of its nearest spatial neighbor. Because it encodes fold topology rather than chemistry, 3Di alignments detect remote structural similarity that sequence alignment misses.

Q: How confident is the AlphaFold model at each residue?
A: For AlphaFold models, the B-factor field carries pLDDT — the model's own estimate of local accuracy on a 0–100 scale. Regions with pLDDT<50 should be treated as essentially unmodeled; they often correspond to intrinsically disordered segments.